Protein AF-A0A538JBC5-F1 (afdb_monomer_lite)

Foldseek 3Di:
DDDDDPVNVVVVVLVVVLVVLLCVLLVVLLVQLLVVCVVPVPDALVRSLVVSVVVSVVVLVVSVVVVVVVLVVVCVVVVVVCVVVVHDPVCVCPDPVNVVSVVSSVVSSVSSSVSSSVSSSVSSVVSNVVVVVVVVVDDPDPDPVRVVVVVVVVVVVVVVVVVVVDDDDPVVVVVVVVPDD

pLDDT: mean 85.5, std 12.06, range [44.31, 98.06]

Structure (mmCIF, N/CA/C/O backbone):
data_AF-A0A538JBC5-F1
#
_entry.id   AF-A0A538JBC5-F1
#
loop_
_atom_site.group_PDB
_atom_site.id
_atom_site.type_symbol
_atom_site.label_atom_id
_atom_site.label_alt_id
_atom_site.label_comp_id
_atom_site.label_asym_id
_atom_site.label_entity_id
_atom_site.label_seq_id
_atom_site.pdbx_PDB_ins_code
_atom_site.Cartn_x
_atom_site.Cartn_y
_atom_site.Cartn_z
_atom_site.occupancy
_atom_site.B_iso_or_equiv
_atom_site.auth_seq_id
_atom_site.auth_comp_id
_atom_site.auth_asym_id
_atom_site.auth_atom_id
_atom_site.pdbx_PDB_model_num
ATOM 1 N N . MET A 1 1 ? -6.922 31.531 23.475 1.00 44.31 1 MET A N 1
ATOM 2 C CA . MET A 1 1 ? -5.827 30.614 23.082 1.00 44.31 1 MET A CA 1
ATOM 3 C C . MET A 1 1 ? -6.312 29.871 21.847 1.00 44.31 1 MET A C 1
ATOM 5 O O . MET A 1 1 ? -7.439 29.405 21.899 1.00 44.31 1 MET A O 1
ATOM 9 N N . ALA A 1 2 ? -5.569 29.902 20.732 1.00 55.12 2 ALA A N 1
ATOM 10 C CA . ALA A 1 2 ? -5.987 29.386 19.413 1.00 55.12 2 ALA A CA 1
ATOM 11 C C . ALA A 1 2 ? -6.783 28.065 19.542 1.00 55.12 2 ALA A C 1
ATOM 13 O O . ALA A 1 2 ? -6.311 27.131 20.176 1.00 55.12 2 ALA A O 1
ATOM 14 N N . GLY A 1 3 ? -8.037 27.964 19.100 1.00 67.00 3 GLY A N 1
ATOM 15 C CA . GLY A 1 3 ? -8.471 28.070 17.703 1.00 67.00 3 GLY A CA 1
ATOM 16 C C . GLY A 1 3 ? -8.536 26.698 17.005 1.00 67.00 3 GLY A C 1
ATOM 17 O O . GLY A 1 3 ? -8.992 26.616 15.871 1.00 67.00 3 GLY A O 1
ATOM 18 N N . TRP A 1 4 ? -8.092 25.622 17.665 1.00 73.69 4 TRP A N 1
ATOM 19 C CA . TRP A 1 4 ? -8.047 24.278 17.086 1.00 73.69 4 TRP A CA 1
ATOM 20 C C . TRP A 1 4 ? -9.268 23.458 17.509 1.00 73.69 4 TRP A C 1
ATOM 22 O O . TRP A 1 4 ? -9.484 23.212 18.693 1.00 73.69 4 TRP A O 1
ATOM 32 N N . SER A 1 5 ? -10.066 23.024 16.531 1.00 89.81 5 SER A N 1
ATOM 33 C CA . SER A 1 5 ? -11.114 22.024 16.751 1.00 89.81 5 SER A CA 1
ATOM 34 C C . SER A 1 5 ? -10.468 20.658 16.973 1.00 89.81 5 SER A C 1
ATOM 36 O O . SER A 1 5 ? -9.649 20.234 16.154 1.00 89.81 5 SER A O 1
ATOM 38 N N . LEU A 1 6 ? -10.857 19.949 18.039 1.00 86.88 6 LEU A N 1
ATOM 39 C CA . LEU A 1 6 ? -10.414 18.573 18.296 1.00 86.88 6 LEU A CA 1
ATOM 40 C C . LEU A 1 6 ? -10.685 17.676 17.079 1.00 86.88 6 LEU A C 1
ATOM 42 O O . LEU A 1 6 ? -9.814 16.920 16.662 1.00 86.88 6 LEU A O 1
ATOM 46 N N . SER A 1 7 ? -11.846 17.842 16.443 1.00 87.69 7 SER A N 1
ATOM 47 C CA . SER A 1 7 ? -12.207 17.141 15.208 1.00 87.69 7 SER A CA 1
ATOM 48 C C . SER A 1 7 ? -11.246 17.462 14.060 1.00 87.69 7 SER A C 1
ATOM 50 O O . SER A 1 7 ? -10.895 16.577 13.287 1.00 87.69 7 SER A O 1
ATOM 52 N N . GLY A 1 8 ? -10.778 18.711 13.966 1.00 90.94 8 GLY A N 1
ATOM 53 C CA . GLY A 1 8 ? -9.785 19.124 12.972 1.00 90.94 8 GLY A CA 1
ATOM 54 C C . GLY A 1 8 ? -8.420 18.470 13.194 1.00 90.94 8 GLY A C 1
ATOM 55 O O . GLY A 1 8 ? -7.792 18.025 12.236 1.00 90.94 8 GLY A O 1
ATOM 56 N N . VAL A 1 9 ? -7.985 18.353 14.452 1.00 92.31 9 VAL A N 1
ATOM 57 C CA . VAL A 1 9 ? -6.729 17.670 14.807 1.00 92.31 9 VAL A CA 1
ATOM 58 C C . VAL A 1 9 ? -6.819 16.170 14.519 1.00 92.31 9 VAL A C 1
ATOM 60 O O . VAL A 1 9 ? -5.904 15.608 13.919 1.00 92.31 9 VAL A O 1
ATOM 63 N N . VAL A 1 10 ? -7.935 15.531 14.881 1.00 88.62 10 VAL A N 1
ATOM 64 C CA . VAL A 1 10 ? -8.173 14.106 14.604 1.00 88.62 10 VAL A CA 1
ATOM 65 C C . VAL A 1 10 ? -8.207 13.841 13.098 1.00 88.62 10 VAL A C 1
ATOM 67 O O . VAL A 1 10 ? -7.513 12.943 12.623 1.00 88.62 10 VAL A O 1
ATOM 70 N N . LEU A 1 11 ? -8.932 14.657 12.325 1.00 90.56 11 LEU A N 1
ATOM 71 C CA . LEU A 1 11 ? -8.983 14.525 10.868 1.00 90.56 11 LEU A CA 1
ATOM 72 C C . LEU A 1 11 ? -7.597 14.692 10.234 1.00 90.56 11 LEU A C 1
ATOM 74 O O . LEU A 1 11 ? -7.219 13.896 9.375 1.00 90.56 11 LEU A O 1
ATOM 78 N N . ALA A 1 12 ? -6.823 15.688 10.673 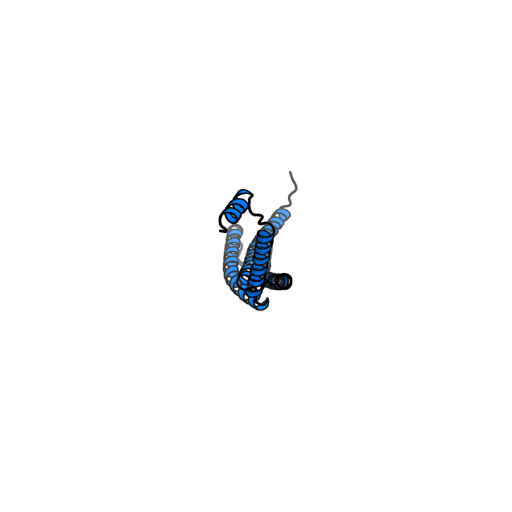1.00 93.56 12 ALA A N 1
ATOM 79 C CA . ALA A 1 12 ? -5.458 15.885 10.197 1.00 93.56 12 ALA A CA 1
ATOM 80 C C . ALA A 1 12 ? -4.574 14.664 10.498 1.00 93.56 12 ALA A C 1
ATOM 82 O O . ALA A 1 12 ? -3.861 14.200 9.610 1.00 93.56 12 ALA A O 1
ATOM 83 N N . GLY A 1 13 ? -4.667 14.100 11.707 1.00 90.50 13 GLY A N 1
ATOM 84 C CA . GLY A 1 13 ? -3.951 12.879 12.085 1.00 90.50 13 GLY A CA 1
ATOM 85 C C . GLY A 1 13 ? -4.314 11.682 11.203 1.00 90.50 13 GLY A C 1
ATOM 86 O O . GLY A 1 13 ? -3.421 10.998 10.702 1.00 90.50 13 GLY A O 1
ATOM 87 N N . VAL A 1 14 ? -5.607 11.475 10.937 1.00 87.94 14 VAL A N 1
ATOM 88 C CA . VAL A 1 14 ? -6.094 10.406 10.046 1.00 87.94 14 VAL A CA 1
ATOM 89 C C . VAL A 1 14 ? -5.570 10.589 8.622 1.00 87.94 14 VAL A C 1
ATOM 91 O O . VAL A 1 14 ? -5.078 9.631 8.023 1.00 87.94 14 VAL A O 1
ATOM 94 N N . VAL A 1 15 ? -5.639 11.807 8.077 1.00 91.94 15 VAL A N 1
ATOM 95 C CA . VAL A 1 15 ? -5.161 12.108 6.718 1.00 91.94 15 VAL A CA 1
ATOM 96 C C . VAL A 1 15 ? -3.653 11.895 6.612 1.00 91.94 15 VAL A C 1
ATOM 98 O O . VAL A 1 15 ? -3.206 11.206 5.699 1.00 91.94 15 VAL A O 1
ATOM 101 N N . ILE A 1 16 ? -2.871 12.429 7.554 1.00 94.00 16 ILE A N 1
ATOM 102 C CA . ILE A 1 16 ? -1.407 12.301 7.556 1.00 94.00 16 ILE A CA 1
ATOM 103 C C . ILE A 1 16 ? -0.992 10.834 7.711 1.00 94.00 16 ILE A C 1
ATOM 105 O O . ILE A 1 16 ? -0.155 10.358 6.945 1.00 94.00 16 ILE A O 1
ATOM 109 N N . GLY A 1 17 ? -1.598 10.099 8.649 1.00 89.38 17 GLY A N 1
ATOM 110 C CA . GLY A 1 17 ? -1.312 8.677 8.851 1.00 89.38 17 GLY A CA 1
ATOM 111 C C . GLY A 1 17 ? -1.645 7.835 7.616 1.00 89.38 17 GLY A C 1
ATOM 112 O O . GLY A 1 17 ? -0.823 7.033 7.171 1.00 89.38 17 GLY A O 1
ATOM 113 N N . SER A 1 18 ? -2.810 8.077 7.007 1.00 89.00 18 SER A N 1
ATOM 114 C CA . SER A 1 18 ? -3.240 7.376 5.788 1.00 89.00 18 SER A CA 1
ATOM 115 C C . SER A 1 18 ? -2.329 7.689 4.600 1.00 89.00 18 SER A C 1
ATOM 117 O O . SER A 1 18 ? -1.929 6.781 3.872 1.00 89.00 18 SER A O 1
ATOM 119 N N . LEU A 1 19 ? -1.957 8.961 4.419 1.00 94.06 19 LEU A N 1
ATOM 120 C CA . LEU A 1 19 ? -1.008 9.384 3.386 1.00 94.06 19 LEU A CA 1
ATOM 121 C C . LEU A 1 19 ? 0.368 8.751 3.584 1.00 94.06 19 LEU A C 1
ATOM 123 O O . LEU A 1 19 ? 0.971 8.333 2.602 1.00 94.06 19 LEU A O 1
ATOM 127 N N . GLY A 1 20 ? 0.852 8.652 4.824 1.00 92.19 20 GLY A N 1
ATOM 128 C CA . GLY A 1 20 ? 2.125 8.005 5.140 1.00 92.19 20 GLY A CA 1
ATOM 129 C C . GLY A 1 20 ? 2.145 6.537 4.714 1.00 92.19 20 GLY A C 1
ATOM 130 O O . GLY A 1 20 ? 3.042 6.129 3.978 1.00 92.19 20 GLY A O 1
ATOM 131 N N . ALA A 1 21 ? 1.119 5.770 5.098 1.00 89.69 21 ALA A N 1
ATOM 132 C CA . ALA A 1 21 ? 0.995 4.360 4.720 1.00 89.69 21 ALA A CA 1
ATOM 133 C C . ALA A 1 21 ? 0.840 4.167 3.200 1.00 89.69 21 ALA A C 1
ATOM 135 O O . ALA A 1 21 ? 1.470 3.290 2.609 1.00 89.69 21 ALA A O 1
ATOM 136 N N . LEU A 1 22 ? 0.036 5.011 2.543 1.00 92.81 22 LEU A N 1
ATOM 137 C CA . LEU A 1 22 ? -0.115 4.988 1.086 1.00 92.81 22 LEU A CA 1
ATOM 138 C C . LEU A 1 22 ? 1.198 5.341 0.379 1.00 92.81 22 LEU A C 1
ATOM 140 O O . LEU A 1 22 ? 1.581 4.673 -0.579 1.00 92.81 22 LEU A O 1
ATOM 144 N N . ASN A 1 23 ? 1.907 6.369 0.838 1.00 94.12 23 ASN A N 1
ATOM 145 C CA . ASN A 1 23 ? 3.186 6.770 0.264 1.00 94.12 23 ASN A CA 1
ATOM 146 C C . ASN A 1 23 ? 4.231 5.654 0.386 1.00 94.12 23 ASN A C 1
ATOM 148 O O . ASN A 1 23 ? 4.897 5.346 -0.597 1.00 94.12 23 ASN A O 1
ATOM 152 N N . ASP A 1 24 ? 4.333 5.018 1.553 1.00 92.06 24 ASP A N 1
ATOM 153 C CA . ASP A 1 24 ? 5.255 3.902 1.786 1.00 92.06 24 ASP A CA 1
ATOM 154 C C . ASP A 1 24 ? 5.064 2.772 0.760 1.00 92.06 24 ASP A C 1
ATOM 156 O O . ASP A 1 24 ? 5.997 2.383 0.045 1.00 92.06 24 ASP A O 1
ATOM 160 N N . VAL A 1 25 ? 3.819 2.312 0.600 1.00 92.88 25 VAL A N 1
ATOM 161 C CA . VAL A 1 25 ? 3.491 1.241 -0.348 1.00 92.88 25 VAL A CA 1
ATOM 162 C C . VAL A 1 25 ? 3.701 1.692 -1.793 1.00 92.88 25 VAL A C 1
ATOM 164 O O . VAL A 1 25 ? 4.320 0.977 -2.581 1.00 92.88 25 VAL A O 1
ATOM 167 N N . THR A 1 26 ? 3.216 2.874 -2.168 1.00 95.19 26 THR A N 1
ATOM 168 C CA . THR A 1 26 ? 3.250 3.342 -3.564 1.00 95.19 26 THR A CA 1
ATOM 169 C C . THR A 1 26 ? 4.678 3.635 -4.039 1.00 95.19 26 THR A C 1
ATOM 171 O O . THR A 1 26 ? 5.057 3.196 -5.128 1.00 95.19 26 THR A O 1
ATOM 174 N N . VAL A 1 27 ? 5.511 4.288 -3.222 1.00 95.12 27 VAL A N 1
ATOM 175 C CA . VAL A 1 27 ? 6.922 4.550 -3.551 1.00 95.12 27 VAL A CA 1
ATOM 176 C C . VAL A 1 27 ? 7.688 3.240 -3.711 1.00 95.12 27 VAL A C 1
ATOM 178 O O . VAL A 1 27 ? 8.379 3.059 -4.715 1.00 95.12 27 VAL A O 1
ATOM 181 N N . THR A 1 28 ? 7.507 2.300 -2.779 1.00 93.75 28 THR A N 1
ATOM 182 C CA . THR A 1 28 ? 8.158 0.983 -2.829 1.00 93.75 28 THR A CA 1
ATOM 183 C C . THR A 1 28 ? 7.717 0.171 -4.050 1.00 93.75 28 THR A C 1
ATOM 185 O O . THR A 1 28 ? 8.527 -0.502 -4.693 1.00 93.75 28 THR A O 1
ATOM 188 N N . GLN A 1 29 ? 6.435 0.233 -4.417 1.00 96.44 29 GLN A N 1
ATOM 189 C CA . GLN A 1 29 ? 5.939 -0.455 -5.609 1.00 96.44 29 GLN A CA 1
ATOM 190 C C . GLN A 1 29 ? 6.468 0.167 -6.899 1.00 96.44 29 GLN A C 1
ATOM 192 O O . GLN A 1 29 ? 6.874 -0.559 -7.810 1.00 96.44 29 GLN A O 1
ATOM 197 N N . ALA A 1 30 ? 6.486 1.497 -6.988 1.00 97.19 30 ALA A N 1
ATOM 198 C CA . ALA A 1 30 ? 7.033 2.183 -8.147 1.00 97.19 30 ALA A CA 1
ATOM 199 C C . ALA A 1 30 ? 8.521 1.847 -8.321 1.00 97.19 30 ALA A C 1
ATOM 201 O O . ALA A 1 30 ? 8.909 1.381 -9.393 1.00 97.19 30 ALA A O 1
ATOM 202 N N . SER A 1 31 ? 9.340 1.989 -7.275 1.00 96.38 31 SER A N 1
ATOM 203 C CA . SER A 1 31 ? 10.775 1.682 -7.355 1.00 96.38 31 SER A CA 1
ATOM 204 C C . SER A 1 31 ? 11.027 0.239 -7.800 1.00 96.38 31 SER A C 1
ATOM 206 O O . SER A 1 31 ? 11.802 0.021 -8.731 1.00 96.38 31 SER A O 1
ATOM 208 N N . SER A 1 32 ? 10.279 -0.724 -7.251 1.00 96.31 32 SER A N 1
ATOM 209 C CA . SER A 1 32 ? 10.362 -2.139 -7.637 1.00 96.31 32 SER A CA 1
ATOM 210 C C . SER A 1 32 ? 10.094 -2.355 -9.131 1.00 96.31 32 SER A C 1
ATOM 212 O O . SER A 1 32 ? 10.818 -3.090 -9.801 1.00 96.31 32 SER A O 1
ATOM 214 N N . VAL A 1 33 ? 9.072 -1.699 -9.693 1.00 97.50 33 VAL A N 1
ATOM 215 C CA . VAL A 1 33 ? 8.764 -1.798 -11.132 1.00 97.50 33 VAL A CA 1
ATOM 216 C C . VAL A 1 33 ? 9.859 -1.162 -11.988 1.00 97.50 33 VAL A C 1
ATOM 218 O O . VAL A 1 33 ? 10.224 -1.718 -13.029 1.00 97.50 33 VAL A O 1
ATOM 221 N N . TRP A 1 34 ? 10.396 -0.017 -11.565 1.00 96.00 34 TRP A N 1
ATOM 222 C CA . TRP A 1 34 ? 11.503 0.638 -12.262 1.00 96.00 34 TRP A CA 1
ATOM 223 C C . TRP A 1 34 ? 12.764 -0.225 -12.269 1.00 96.00 34 TRP A C 1
ATOM 225 O O . TRP A 1 34 ? 13.413 -0.330 -13.309 1.00 96.00 34 TRP A O 1
ATOM 235 N N . GLU A 1 35 ? 13.073 -0.884 -11.157 1.00 96.25 35 GLU A N 1
ATOM 236 C CA . GLU A 1 35 ? 14.211 -1.794 -11.029 1.00 96.25 35 GLU A CA 1
ATOM 237 C C . GLU A 1 35 ? 14.041 -3.036 -11.917 1.00 96.25 35 GLU A C 1
ATOM 239 O O . GLU A 1 35 ? 14.929 -3.364 -12.707 1.00 96.25 35 GLU A O 1
ATOM 244 N N . LEU A 1 36 ? 12.855 -3.659 -11.906 1.00 95.94 36 LEU A N 1
ATOM 245 C CA . LEU A 1 36 ? 12.524 -4.768 -12.810 1.00 95.94 36 LEU A CA 1
ATOM 246 C C . LEU A 1 36 ? 12.702 -4.384 -14.287 1.00 95.94 36 LEU A C 1
ATOM 248 O O . LEU A 1 36 ? 13.245 -5.156 -15.083 1.00 95.94 36 LEU A O 1
ATOM 252 N N . HIS A 1 37 ? 12.258 -3.185 -14.665 1.00 95.69 37 HIS A N 1
ATOM 253 C CA . HIS A 1 37 ? 12.423 -2.688 -16.026 1.00 95.69 37 HIS A CA 1
ATOM 254 C C . HIS A 1 37 ? 13.885 -2.327 -16.342 1.00 95.69 37 HIS A C 1
ATOM 256 O O . HIS A 1 37 ? 14.331 -2.540 -17.469 1.00 95.69 37 HIS A O 1
ATOM 262 N N . ALA A 1 38 ? 14.648 -1.795 -15.385 1.00 93.62 38 ALA A N 1
ATOM 263 C CA . ALA A 1 38 ? 16.066 -1.490 -15.574 1.00 93.62 38 ALA A CA 1
ATOM 264 C C . ALA A 1 38 ? 16.885 -2.756 -15.877 1.00 93.62 38 ALA A C 1
ATOM 266 O O . ALA A 1 38 ? 17.763 -2.719 -16.741 1.00 93.62 38 ALA A O 1
ATOM 267 N N . VAL A 1 39 ? 16.544 -3.881 -15.236 1.00 95.75 39 VAL A N 1
ATOM 268 C CA . VAL A 1 39 ? 17.160 -5.193 -15.495 1.00 95.75 39 VAL A CA 1
ATOM 269 C C . VAL A 1 39 ? 16.831 -5.707 -16.899 1.00 95.75 39 VAL A C 1
ATOM 271 O O . VAL A 1 39 ? 17.717 -6.199 -17.599 1.00 95.75 39 VAL A O 1
ATOM 274 N N . ASN A 1 40 ? 15.576 -5.587 -17.345 1.00 92.50 40 ASN A N 1
ATOM 275 C CA . ASN A 1 40 ? 15.182 -5.985 -18.697 1.00 92.50 40 ASN A CA 1
ATOM 276 C C . ASN A 1 40 ? 14.247 -4.955 -19.366 1.00 92.50 40 ASN A C 1
ATOM 278 O O . ASN A 1 40 ? 13.020 -5.098 -19.321 1.00 92.50 40 ASN A O 1
ATOM 282 N N . PRO A 1 41 ? 14.817 -3.977 -20.100 1.00 91.69 41 PRO A N 1
ATOM 283 C CA . PRO A 1 41 ? 14.047 -2.933 -20.782 1.00 91.69 41 PRO A CA 1
ATOM 284 C C . PRO A 1 41 ? 13.212 -3.421 -21.976 1.00 91.69 41 PRO A C 1
ATOM 286 O O . PRO A 1 41 ? 12.560 -2.622 -22.652 1.00 91.69 41 PRO A O 1
ATOM 289 N N . ALA A 1 42 ? 13.298 -4.707 -22.329 1.00 90.75 42 ALA A N 1
ATOM 290 C CA . ALA A 1 42 ? 12.490 -5.305 -23.388 1.00 90.75 42 ALA A CA 1
ATOM 291 C C . ALA A 1 42 ? 11.170 -5.897 -22.866 1.00 90.75 42 ALA A C 1
ATOM 293 O O . ALA A 1 42 ? 10.327 -6.274 -23.682 1.00 90.75 42 ALA A O 1
ATOM 294 N N . LEU A 1 43 ? 10.975 -5.971 -21.542 1.00 92.31 43 LEU A N 1
ATOM 295 C CA . LEU A 1 43 ? 9.737 -6.478 -20.953 1.00 92.31 43 LEU A CA 1
ATOM 296 C C . LEU A 1 43 ? 8.531 -5.622 -21.351 1.00 92.31 43 LEU A C 1
ATOM 298 O O . LEU A 1 43 ? 8.580 -4.389 -21.375 1.00 92.31 43 LEU A O 1
ATOM 302 N N . ARG A 1 44 ? 7.413 -6.294 -21.637 1.00 94.62 44 ARG A N 1
ATOM 303 C CA . ARG A 1 44 ? 6.134 -5.626 -21.888 1.00 94.62 44 ARG A CA 1
ATOM 304 C C . ARG A 1 44 ? 5.534 -5.173 -20.558 1.00 94.62 44 ARG A C 1
ATOM 306 O O . ARG A 1 44 ? 5.728 -5.818 -19.530 1.00 94.62 44 ARG A O 1
ATOM 313 N N . ALA A 1 45 ? 4.707 -4.128 -20.599 1.00 95.38 45 ALA A N 1
ATOM 314 C CA . ALA A 1 45 ? 4.025 -3.603 -19.413 1.00 95.38 45 ALA A CA 1
ATOM 315 C C . ALA A 1 45 ? 3.232 -4.676 -18.635 1.00 95.38 45 ALA A C 1
ATOM 317 O O . ALA A 1 45 ? 3.189 -4.637 -17.413 1.00 95.38 45 ALA A O 1
ATOM 318 N N . VAL A 1 46 ? 2.648 -5.669 -19.319 1.00 96.94 46 VAL A N 1
ATOM 319 C CA . VAL A 1 46 ? 1.915 -6.776 -18.673 1.00 96.94 46 VAL A CA 1
ATOM 320 C C . VAL A 1 46 ? 2.845 -7.701 -17.880 1.00 96.94 46 VAL A C 1
ATOM 322 O O . VAL A 1 46 ? 2.478 -8.162 -16.800 1.00 96.94 46 VAL A O 1
ATOM 325 N N . ASP A 1 47 ? 4.048 -7.964 -18.389 1.00 97.00 47 ASP A N 1
ATOM 326 C CA . ASP A 1 47 ? 5.017 -8.848 -17.732 1.00 97.00 47 ASP A CA 1
ATOM 327 C C . ASP A 1 47 ? 5.667 -8.156 -16.525 1.00 97.00 47 ASP A C 1
ATOM 329 O O . ASP A 1 47 ? 5.876 -8.790 -15.484 1.00 97.00 47 ASP A O 1
ATOM 333 N N . LEU A 1 48 ? 5.898 -6.840 -16.631 1.00 96.75 48 LEU A N 1
ATOM 334 C CA . LEU A 1 48 ? 6.274 -5.985 -15.501 1.00 96.75 48 LEU A CA 1
ATOM 335 C C . LEU A 1 48 ? 5.175 -5.947 -14.449 1.00 96.75 48 LEU A C 1
ATOM 337 O O . LEU A 1 48 ? 5.466 -6.168 -13.280 1.00 96.75 48 LEU A O 1
ATOM 341 N N . TYR A 1 49 ? 3.919 -5.762 -14.863 1.00 98.06 49 TYR A N 1
ATOM 342 C CA . TYR A 1 49 ? 2.789 -5.746 -13.945 1.00 98.06 49 TYR A CA 1
ATOM 343 C C . TYR A 1 49 ? 2.689 -7.055 -13.164 1.00 98.06 49 TYR A C 1
ATOM 345 O O . TYR A 1 49 ? 2.672 -7.044 -11.938 1.00 98.06 49 TYR A O 1
ATOM 353 N N . ARG A 1 50 ? 2.706 -8.203 -13.851 1.00 97.56 50 ARG A N 1
ATOM 354 C CA . ARG A 1 50 ? 2.662 -9.520 -13.193 1.00 97.56 50 ARG A CA 1
ATOM 355 C C . ARG A 1 50 ? 3.832 -9.729 -12.238 1.00 97.56 50 ARG A C 1
ATOM 357 O O . ARG A 1 50 ? 3.643 -10.312 -11.174 1.00 97.56 50 ARG A O 1
ATOM 364 N N . SER A 1 51 ? 5.028 -9.282 -12.618 1.00 96.19 51 SER A N 1
ATOM 365 C CA . SER A 1 51 ? 6.222 -9.437 -11.787 1.00 96.19 51 SER A CA 1
ATOM 366 C C . SER A 1 51 ? 6.207 -8.518 -10.571 1.00 96.19 51 SER A C 1
ATOM 368 O O . SER A 1 51 ? 6.437 -8.997 -9.464 1.00 96.19 51 SER A O 1
ATOM 370 N N . GLY A 1 52 ? 5.835 -7.252 -10.752 1.00 96.56 52 GLY A N 1
ATOM 371 C CA . GLY A 1 52 ? 5.630 -6.298 -9.666 1.00 96.56 52 GLY A CA 1
ATOM 372 C C . GLY A 1 52 ? 4.522 -6.740 -8.712 1.00 96.56 52 GLY A C 1
ATOM 373 O O . GLY A 1 52 ? 4.710 -6.686 -7.507 1.00 96.56 52 GLY A O 1
ATOM 374 N N . MET A 1 53 ? 3.419 -7.302 -9.219 1.00 97.56 53 MET A N 1
ATOM 375 C CA . MET A 1 53 ? 2.331 -7.818 -8.377 1.00 97.56 53 MET A CA 1
ATOM 376 C C . MET A 1 53 ? 2.749 -8.993 -7.485 1.00 97.56 53 MET A C 1
ATOM 378 O O . MET A 1 53 ? 2.173 -9.159 -6.412 1.00 97.56 53 MET A O 1
ATOM 382 N N . ARG A 1 54 ? 3.728 -9.818 -7.894 1.00 95.69 54 ARG A N 1
ATOM 383 C CA . ARG A 1 54 ? 4.273 -10.862 -7.005 1.00 95.69 54 ARG A CA 1
ATOM 384 C C . ARG A 1 54 ? 5.000 -10.229 -5.819 1.00 95.69 54 ARG A C 1
ATOM 386 O O . ARG A 1 54 ? 4.678 -10.572 -4.693 1.00 95.69 54 ARG A O 1
ATOM 393 N N . ILE A 1 55 ? 5.870 -9.250 -6.082 1.00 94.69 55 ILE A N 1
ATOM 394 C CA . ILE A 1 55 ? 6.587 -8.491 -5.042 1.00 94.69 55 ILE A CA 1
ATOM 395 C C . ILE A 1 55 ? 5.589 -7.770 -4.127 1.00 94.69 55 ILE A C 1
ATOM 397 O O . ILE A 1 55 ? 5.667 -7.857 -2.904 1.00 94.69 55 ILE A O 1
ATOM 401 N N . GLY A 1 56 ? 4.607 -7.090 -4.724 1.00 92.06 56 GLY A N 1
ATOM 402 C CA . GLY A 1 56 ? 3.586 -6.348 -3.997 1.00 92.06 56 GLY A CA 1
ATOM 403 C C . GLY A 1 56 ? 2.740 -7.216 -3.073 1.00 92.06 56 GLY A C 1
ATOM 404 O O . GLY A 1 56 ? 2.411 -6.765 -1.981 1.00 92.06 56 GLY A O 1
ATOM 405 N N . ARG A 1 57 ? 2.433 -8.463 -3.454 1.00 92.19 57 ARG A N 1
ATOM 406 C CA . ARG A 1 57 ? 1.695 -9.395 -2.586 1.00 92.19 57 ARG A CA 1
ATOM 407 C C . ARG A 1 57 ? 2.492 -9.774 -1.336 1.00 92.19 57 ARG A C 1
ATOM 409 O O . ARG A 1 57 ? 1.919 -9.822 -0.251 1.00 92.19 57 ARG A O 1
ATOM 416 N N . ASP A 1 58 ? 3.785 -10.026 -1.488 1.00 88.50 58 ASP A N 1
ATOM 417 C CA . ASP A 1 58 ? 4.633 -10.436 -0.367 1.00 88.50 58 ASP A CA 1
ATOM 418 C C . ASP A 1 58 ? 4.819 -9.269 0.617 1.00 88.50 58 ASP A C 1
ATOM 420 O O . ASP A 1 58 ? 4.701 -9.440 1.830 1.00 88.50 58 ASP A O 1
ATOM 424 N N . HIS A 1 59 ? 5.004 -8.053 0.095 1.00 88.06 59 HIS A N 1
ATOM 425 C CA . HIS A 1 59 ? 5.144 -6.850 0.917 1.00 88.06 59 HIS A CA 1
ATOM 426 C C . HIS A 1 59 ? 3.832 -6.434 1.600 1.00 88.06 59 HIS A C 1
ATOM 428 O O . HIS A 1 59 ? 3.836 -6.154 2.798 1.00 88.06 59 HIS A O 1
ATOM 434 N N . ILE A 1 60 ? 2.697 -6.424 0.885 1.00 90.31 60 ILE A N 1
ATOM 435 C CA . ILE A 1 60 ? 1.424 -5.941 1.450 1.00 90.31 60 ILE A CA 1
ATOM 436 C C . ILE A 1 60 ? 0.938 -6.814 2.607 1.00 90.31 60 ILE A C 1
ATOM 438 O O . ILE A 1 60 ? 0.363 -6.287 3.555 1.00 90.31 60 ILE A O 1
ATOM 442 N N . ALA A 1 61 ? 1.206 -8.125 2.574 1.00 88.44 61 ALA A N 1
ATOM 443 C CA . ALA A 1 61 ? 0.877 -9.016 3.682 1.00 88.44 61 ALA A CA 1
ATOM 444 C C . ALA A 1 61 ? 1.581 -8.568 4.974 1.00 88.44 61 ALA A C 1
ATOM 446 O O . ALA A 1 61 ? 0.945 -8.457 6.022 1.00 88.44 61 ALA A O 1
ATOM 447 N N . SER A 1 62 ? 2.868 -8.223 4.882 1.00 88.88 62 SER A N 1
ATOM 448 C CA . SER A 1 62 ? 3.628 -7.703 6.019 1.00 88.88 62 SER A CA 1
ATOM 449 C C . SER A 1 62 ? 3.126 -6.329 6.474 1.00 88.88 62 SER A C 1
ATOM 451 O O . SER A 1 62 ? 2.984 -6.106 7.675 1.00 88.88 62 SER A O 1
ATOM 453 N N . THR A 1 63 ? 2.831 -5.410 5.548 1.00 89.25 63 THR A N 1
ATOM 454 C CA . THR A 1 63 ? 2.326 -4.066 5.889 1.00 89.25 63 THR A CA 1
ATOM 455 C C . THR A 1 63 ? 0.976 -4.136 6.599 1.00 89.25 63 THR A C 1
ATOM 457 O O . THR A 1 63 ? 0.769 -3.464 7.610 1.00 89.25 63 THR A O 1
ATOM 460 N N . VAL A 1 64 ? 0.064 -4.977 6.105 1.00 86.25 64 VAL A N 1
ATOM 461 C CA . VAL A 1 64 ? -1.257 -5.171 6.713 1.00 86.25 64 VAL A CA 1
ATOM 462 C C . VAL A 1 64 ? -1.121 -5.710 8.136 1.00 86.25 64 VAL A C 1
ATOM 464 O O . VAL A 1 64 ? -1.779 -5.183 9.029 1.00 86.25 64 VAL A O 1
ATOM 467 N N . TYR A 1 65 ? -0.239 -6.684 8.388 1.00 86.44 65 TYR A N 1
ATOM 468 C CA . TYR A 1 65 ? -0.029 -7.188 9.751 1.00 86.44 65 TYR A CA 1
ATOM 469 C C . TYR A 1 65 ? 0.450 -6.108 10.719 1.00 86.44 65 TYR A C 1
ATOM 471 O O . TYR A 1 65 ? -0.072 -6.002 11.830 1.00 86.44 65 TYR A O 1
ATOM 479 N N . THR A 1 66 ? 1.385 -5.262 10.294 1.00 89.62 66 THR A N 1
ATOM 480 C CA . THR A 1 66 ? 1.853 -4.144 11.119 1.00 89.62 66 THR A CA 1
ATOM 481 C C . THR A 1 66 ? 0.721 -3.168 11.442 1.00 89.62 66 THR A C 1
ATOM 483 O O . THR A 1 66 ? 0.598 -2.732 12.586 1.00 89.62 66 THR A O 1
ATOM 486 N N . LEU A 1 67 ? -0.140 -2.853 10.470 1.00 88.31 67 LEU A N 1
ATOM 487 C CA . LEU A 1 67 ? -1.272 -1.948 10.684 1.00 88.31 67 LEU A CA 1
ATOM 488 C C . LEU A 1 67 ? -2.332 -2.540 11.608 1.00 88.31 67 LEU A C 1
ATOM 490 O O . LEU A 1 67 ? -2.828 -1.830 12.479 1.00 88.31 67 LEU A O 1
ATOM 494 N N . VAL A 1 68 ? -2.641 -3.832 11.468 1.00 86.19 68 VAL A N 1
ATOM 495 C CA . VAL A 1 68 ? -3.563 -4.526 12.378 1.00 86.19 68 VAL A CA 1
ATOM 496 C C . VAL A 1 68 ? -3.050 -4.442 13.816 1.00 86.19 68 VAL A C 1
ATOM 498 O O . VAL A 1 68 ? -3.816 -4.091 14.713 1.00 86.19 68 VAL A O 1
ATOM 501 N N . PHE A 1 69 ? -1.756 -4.687 14.048 1.00 88.94 69 PHE A N 1
ATOM 502 C CA . PHE A 1 69 ? -1.180 -4.561 15.388 1.00 88.94 69 PHE A CA 1
ATOM 503 C C . PHE A 1 69 ? -1.161 -3.123 15.902 1.00 88.94 69 PHE A C 1
ATOM 505 O O . PHE A 1 69 ? -1.501 -2.897 17.064 1.00 88.94 69 PHE A O 1
ATOM 512 N N . ALA A 1 70 ? -0.818 -2.152 15.055 1.00 89.38 70 ALA A N 1
ATOM 513 C CA . ALA A 1 70 ? -0.851 -0.742 15.431 1.00 89.38 70 ALA A CA 1
ATOM 514 C C . ALA A 1 70 ? -2.265 -0.312 15.851 1.00 89.38 70 ALA A C 1
ATOM 516 O O . ALA A 1 70 ? -2.430 0.347 16.877 1.00 89.38 70 ALA A O 1
ATOM 517 N N . TYR A 1 71 ? -3.285 -0.738 15.104 1.00 86.19 71 TYR A N 1
ATOM 518 C CA . TYR A 1 71 ? -4.676 -0.402 15.385 1.00 86.19 71 TYR A CA 1
ATOM 519 C C . TYR A 1 71 ? -5.209 -1.083 16.642 1.00 86.19 71 TYR A C 1
ATOM 521 O O . TYR A 1 71 ? -5.846 -0.442 17.478 1.00 86.19 71 TYR A O 1
ATOM 529 N N . ALA A 1 72 ? -4.906 -2.373 16.809 1.00 88.31 72 ALA A N 1
ATOM 530 C CA . ALA A 1 72 ? -5.247 -3.109 18.018 1.00 88.31 72 ALA A CA 1
ATOM 531 C C . ALA A 1 72 ? -4.618 -2.443 19.251 1.00 88.31 72 ALA A C 1
ATOM 533 O O . ALA A 1 72 ? -5.315 -2.196 20.233 1.00 88.31 72 ALA A O 1
ATOM 534 N N . GLY A 1 73 ? -3.333 -2.076 19.169 1.00 91.38 73 GLY A N 1
ATOM 535 C CA . GLY A 1 73 ? -2.619 -1.359 20.226 1.00 91.38 73 GLY A CA 1
ATOM 536 C C . GLY A 1 73 ? -3.219 0.016 20.531 1.00 91.38 73 GLY A C 1
ATOM 537 O O . GLY A 1 73 ? -3.447 0.337 21.696 1.00 91.38 73 GLY A O 1
ATOM 538 N N . ALA A 1 74 ? -3.539 0.801 19.498 1.00 89.31 74 ALA A N 1
ATOM 539 C CA . ALA A 1 74 ? -4.177 2.111 19.643 1.00 89.31 74 ALA A CA 1
ATOM 540 C C . ALA A 1 74 ? -5.596 2.026 20.234 1.00 89.31 74 ALA A C 1
ATOM 542 O O . ALA A 1 74 ? -6.037 2.954 20.909 1.00 89.31 74 ALA A O 1
ATOM 543 N N . SER A 1 75 ? -6.289 0.902 20.029 1.00 88.88 75 SER A N 1
ATOM 544 C CA . SER A 1 75 ? -7.644 0.661 20.540 1.00 88.88 75 SER A CA 1
ATOM 545 C C . SER A 1 75 ? -7.677 0.190 22.001 1.00 88.88 75 SER A C 1
ATOM 547 O O . SER A 1 75 ? -8.737 0.231 22.628 1.00 88.88 75 SER A O 1
ATOM 549 N N . LEU A 1 76 ? -6.546 -0.236 22.585 1.00 92.19 76 LEU A N 1
ATOM 550 C CA . LEU A 1 76 ? -6.499 -0.757 23.961 1.00 92.19 76 LEU A CA 1
ATOM 551 C C . LEU A 1 76 ? -7.065 0.208 25.021 1.00 92.19 76 LEU A C 1
ATOM 553 O O . LEU A 1 76 ? -7.850 -0.251 25.851 1.00 92.19 76 LEU A O 1
ATOM 557 N N . PRO A 1 77 ? -6.755 1.522 25.023 1.00 90.19 77 PRO A N 1
ATOM 558 C CA . PRO A 1 77 ? -7.301 2.443 26.023 1.00 90.19 77 PRO A CA 1
ATOM 559 C C . PRO A 1 77 ? -8.830 2.544 25.970 1.00 90.19 77 PRO A C 1
ATOM 561 O O . PRO A 1 77 ? -9.487 2.629 27.006 1.00 90.19 77 PRO A O 1
ATOM 564 N N . LEU A 1 78 ? -9.402 2.490 24.766 1.00 88.12 78 LEU A N 1
ATOM 565 C CA . LEU A 1 78 ? -10.846 2.528 24.553 1.00 88.12 78 LEU A CA 1
ATOM 566 C C . LEU A 1 78 ? -11.513 1.235 25.047 1.00 88.12 78 LEU A C 1
ATOM 568 O O . LEU A 1 78 ? -12.551 1.291 25.707 1.00 88.12 78 LEU A O 1
ATOM 572 N N . LEU A 1 79 ? -10.876 0.079 24.829 1.00 86.56 79 LEU A N 1
ATOM 573 C CA . LEU A 1 79 ? -11.330 -1.197 25.395 1.00 86.56 79 LEU A CA 1
ATOM 574 C C . LEU A 1 79 ? -11.277 -1.201 26.931 1.00 86.56 79 LEU A C 1
ATOM 576 O O . LEU A 1 79 ? -12.219 -1.666 27.578 1.00 86.56 79 LEU A O 1
ATOM 580 N N . ILE A 1 80 ? -10.218 -0.642 27.526 1.00 90.69 80 ILE A N 1
ATOM 581 C CA . ILE A 1 80 ? -10.107 -0.484 28.985 1.00 90.69 80 ILE A CA 1
ATOM 582 C C . ILE A 1 80 ? -11.239 0.407 29.509 1.00 90.69 80 ILE A C 1
ATOM 584 O O . ILE A 1 80 ? -11.894 0.038 30.481 1.00 90.69 80 ILE A O 1
ATOM 588 N N . LEU A 1 81 ? -11.526 1.535 28.849 1.00 89.25 81 LEU A N 1
ATOM 589 C CA . LEU A 1 81 ? -12.610 2.439 29.245 1.00 89.25 81 LEU A CA 1
ATOM 590 C C . LEU A 1 81 ? -13.974 1.736 29.262 1.00 89.25 81 LEU A C 1
ATOM 592 O O . LEU A 1 81 ? -14.734 1.897 30.215 1.00 89.25 81 LEU A O 1
ATOM 596 N N . PHE A 1 82 ? -14.281 0.930 28.244 1.00 86.75 82 PHE A N 1
ATOM 597 C CA . PHE A 1 82 ? -15.533 0.172 28.220 1.00 86.75 82 PHE A CA 1
ATOM 598 C C . PHE A 1 82 ? -15.599 -0.927 29.275 1.00 86.75 82 PHE A C 1
ATOM 600 O O . PHE A 1 82 ? -16.668 -1.152 29.842 1.00 86.75 82 PHE A O 1
ATOM 607 N N . THR A 1 83 ? -14.463 -1.561 29.565 1.00 86.94 83 THR A N 1
ATOM 608 C CA . THR A 1 83 ? -14.356 -2.554 30.641 1.00 86.94 83 THR A CA 1
ATOM 609 C C . THR A 1 83 ? -14.635 -1.906 31.999 1.00 86.94 83 THR A C 1
ATOM 611 O O . THR A 1 83 ? -15.404 -2.439 32.790 1.00 86.94 83 THR A O 1
ATOM 614 N N . LEU A 1 84 ? -14.073 -0.718 32.253 1.00 91.81 84 LEU A N 1
ATOM 615 C CA . LEU A 1 84 ? -14.318 0.046 33.482 1.00 91.81 84 LEU A CA 1
ATOM 616 C C . LEU A 1 84 ? -15.757 0.570 33.586 1.00 91.81 84 LEU A C 1
ATOM 618 O O . LEU A 1 84 ? -16.265 0.749 34.688 1.00 91.81 84 LEU A O 1
ATOM 622 N N . ALA A 1 85 ? -16.409 0.819 32.451 1.00 89.75 85 ALA A N 1
ATOM 623 C CA . ALA A 1 85 ? -17.796 1.267 32.384 1.00 89.75 85 ALA A CA 1
ATOM 624 C C . ALA A 1 85 ? -18.828 0.122 32.474 1.00 89.75 85 ALA A C 1
ATOM 626 O O . ALA A 1 85 ? -20.015 0.383 32.278 1.00 89.75 85 ALA A O 1
ATOM 627 N N . ASP A 1 86 ? -18.389 -1.121 32.716 1.00 87.19 86 ASP A N 1
ATOM 628 C CA . ASP A 1 86 ? -19.217 -2.338 32.798 1.00 87.19 86 ASP A CA 1
ATOM 629 C C . ASP A 1 86 ? -20.172 -2.516 31.597 1.00 87.19 86 ASP A C 1
ATOM 631 O O . ASP A 1 86 ? -21.309 -2.986 31.699 1.00 87.19 86 ASP A O 1
ATOM 635 N N . ARG A 1 8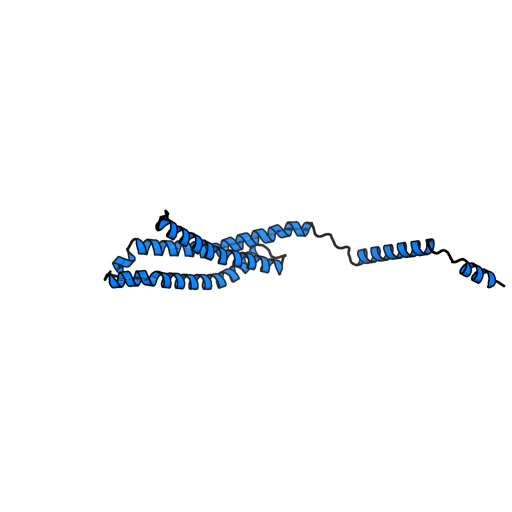7 ? -19.719 -2.087 30.410 1.00 84.12 87 ARG A N 1
ATOM 636 C CA . ARG A 1 87 ? -20.491 -2.190 29.167 1.00 84.12 87 ARG A CA 1
ATOM 637 C C . ARG A 1 87 ? -20.469 -3.634 28.676 1.00 84.12 87 ARG A C 1
ATOM 639 O O . ARG A 1 87 ? -19.407 -4.236 28.521 1.00 84.12 87 ARG A O 1
ATOM 646 N N . ARG A 1 88 ? -21.640 -4.178 28.338 1.00 86.56 88 ARG A N 1
ATOM 647 C CA . ARG A 1 88 ? -21.724 -5.492 27.689 1.00 86.56 88 ARG A CA 1
ATOM 648 C C . ARG A 1 88 ? -21.066 -5.428 26.311 1.00 86.56 88 ARG A C 1
ATOM 650 O O . ARG A 1 88 ? -21.233 -4.455 25.583 1.00 86.56 88 ARG A O 1
ATOM 657 N N . VAL A 1 89 ? -20.389 -6.507 25.914 1.00 80.50 89 VAL A N 1
ATOM 658 C CA . VAL A 1 89 ? -19.702 -6.608 24.609 1.00 80.50 89 VAL A CA 1
ATOM 659 C C . VAL A 1 89 ? -20.643 -6.315 23.433 1.00 80.50 89 VAL A C 1
ATOM 661 O O . VAL A 1 89 ? -20.243 -5.650 22.483 1.00 80.50 89 VAL A O 1
ATOM 664 N N . GLY A 1 90 ? -21.905 -6.748 23.516 1.00 82.56 90 GLY A N 1
ATOM 665 C CA . GLY A 1 90 ? -22.917 -6.444 22.499 1.00 82.56 90 GLY A CA 1
ATOM 666 C C . GLY A 1 90 ? -23.150 -4.941 22.317 1.00 82.56 90 GLY A C 1
ATOM 667 O O . GLY A 1 90 ? -23.120 -4.460 21.189 1.00 82.56 90 GLY A O 1
ATOM 668 N N . ASP A 1 91 ? -23.278 -4.197 23.418 1.00 83.94 91 ASP A N 1
ATOM 669 C CA . ASP A 1 91 ? -23.523 -2.748 23.396 1.00 83.94 91 ASP A CA 1
ATOM 670 C C . ASP A 1 91 ? -22.307 -1.969 22.872 1.00 83.94 91 ASP A C 1
ATOM 672 O O . ASP A 1 91 ? -22.454 -0.914 22.254 1.00 83.94 91 ASP A O 1
ATOM 676 N N . ILE A 1 92 ? -21.099 -2.494 23.105 1.00 85.06 92 ILE A N 1
ATOM 677 C CA . ILE A 1 92 ? -19.846 -1.939 22.580 1.00 85.06 92 ILE A CA 1
ATOM 678 C C . ILE A 1 92 ? -19.814 -2.067 21.053 1.00 85.06 92 ILE A C 1
ATOM 680 O O . ILE A 1 92 ? -19.555 -1.081 20.362 1.00 85.06 92 ILE A O 1
ATOM 684 N N . LEU A 1 93 ? -20.106 -3.260 20.525 1.00 83.12 93 LEU A N 1
ATOM 685 C CA . LEU A 1 93 ? -20.035 -3.553 19.089 1.00 83.12 93 LEU A CA 1
ATOM 686 C C . LEU A 1 93 ? -21.048 -2.754 18.261 1.00 83.12 93 LEU A C 1
ATOM 688 O O . LEU A 1 93 ? -20.769 -2.432 17.109 1.00 83.12 93 LEU A O 1
ATOM 692 N N . THR A 1 94 ? -22.204 -2.419 18.838 1.00 86.94 94 THR A N 1
ATOM 693 C CA . THR A 1 94 ? -23.235 -1.601 18.178 1.00 86.94 94 THR A CA 1
ATOM 694 C C . THR A 1 94 ? -23.101 -0.106 18.460 1.00 86.94 94 THR A C 1
ATOM 696 O O . THR A 1 94 ? -23.959 0.670 18.041 1.00 86.94 94 THR A O 1
ATOM 699 N N . SER A 1 95 ? -22.071 0.318 19.195 1.00 89.00 95 SER A N 1
ATOM 700 C CA . SER A 1 95 ? -21.861 1.736 19.483 1.00 89.00 95 SER A CA 1
ATOM 701 C C . SER A 1 95 ? -21.390 2.495 18.242 1.00 89.00 95 SER A C 1
ATOM 703 O O . SER A 1 95 ? -20.609 1.982 17.441 1.00 89.00 95 SER A O 1
ATOM 705 N N . GLU A 1 96 ? -21.832 3.746 18.111 1.00 90.62 96 GLU A N 1
ATOM 706 C CA . GLU A 1 96 ? -21.452 4.635 17.006 1.00 90.62 96 GLU A CA 1
ATOM 707 C C . GLU A 1 96 ? -19.928 4.773 16.881 1.00 90.62 96 GLU A C 1
ATOM 709 O O . GLU A 1 96 ? -19.381 4.620 15.794 1.00 90.62 96 GLU A O 1
ATOM 714 N N . VAL A 1 97 ? -19.239 4.958 18.013 1.00 86.88 97 VAL A N 1
ATOM 715 C CA . VAL A 1 97 ? -17.778 5.120 18.068 1.00 86.88 97 VAL A CA 1
ATOM 716 C C . VAL A 1 97 ? -17.055 3.886 17.523 1.00 86.88 97 VAL A C 1
ATOM 718 O O . VAL A 1 97 ? -16.111 4.018 16.751 1.00 86.88 97 VAL A O 1
ATOM 721 N N . VAL A 1 98 ? -17.496 2.678 17.888 1.00 87.00 98 VAL A N 1
ATOM 722 C CA . VAL A 1 98 ? -16.873 1.436 17.399 1.00 87.00 98 VAL A CA 1
ATOM 723 C C . VAL A 1 98 ? -17.214 1.191 15.932 1.00 87.00 98 VAL A C 1
ATOM 725 O O . VAL A 1 98 ? -16.339 0.797 15.162 1.00 87.00 98 VAL A O 1
ATOM 728 N N . ALA A 1 99 ? -18.457 1.451 15.521 1.00 88.69 99 ALA A N 1
ATOM 729 C CA . ALA A 1 99 ? -18.870 1.310 14.129 1.00 88.69 99 ALA A CA 1
ATOM 730 C C . ALA A 1 99 ? -18.071 2.239 13.199 1.00 88.69 99 ALA A C 1
ATOM 732 O O . ALA A 1 99 ? -17.589 1.789 12.156 1.00 88.69 99 ALA A O 1
ATOM 733 N N . GLU A 1 100 ? -17.876 3.504 13.589 1.00 89.06 100 GLU A N 1
ATOM 734 C CA . GLU A 1 100 ? -17.068 4.470 12.837 1.00 89.06 100 GLU A CA 1
ATOM 735 C C . GLU A 1 100 ? -15.630 3.964 12.658 1.00 89.06 100 GLU A C 1
ATOM 737 O O . GLU A 1 100 ? -15.089 3.981 11.552 1.00 89.06 100 GLU A O 1
ATOM 742 N N . GLU A 1 101 ? -15.037 3.444 13.727 1.00 87.31 101 GLU A N 1
ATOM 743 C CA . GLU A 1 101 ? -13.654 2.970 13.764 1.00 87.31 101 GLU A CA 1
ATOM 744 C C . GLU A 1 101 ? -13.473 1.685 12.931 1.00 87.31 101 GLU A C 1
ATOM 746 O O . GLU A 1 101 ? -12.494 1.535 12.192 1.00 87.31 101 GLU A O 1
ATOM 751 N N . ILE A 1 102 ? -14.459 0.784 12.935 1.00 87.12 102 ILE A N 1
ATOM 752 C CA . ILE A 1 102 ? -14.460 -0.394 12.056 1.00 87.12 102 ILE A CA 1
ATOM 753 C C . ILE A 1 102 ? -14.532 0.038 10.588 1.00 87.12 102 ILE A C 1
ATOM 755 O O . ILE A 1 102 ? -13.700 -0.380 9.779 1.00 87.12 102 ILE A O 1
ATOM 759 N N . VAL A 1 103 ? -15.491 0.899 10.233 1.00 90.94 103 VAL A N 1
ATOM 760 C CA . VAL A 1 103 ? -15.651 1.377 8.850 1.00 90.94 103 VAL A CA 1
ATOM 761 C C . VAL A 1 103 ? -14.393 2.113 8.386 1.00 90.94 103 VAL A C 1
ATOM 763 O O . VAL A 1 103 ? -13.910 1.850 7.282 1.00 90.94 103 VAL A O 1
ATOM 766 N N . ARG A 1 104 ? -13.807 2.967 9.233 1.00 88.62 104 ARG A N 1
ATOM 767 C CA . ARG A 1 104 ? -12.557 3.684 8.945 1.00 88.62 104 ARG A CA 1
ATOM 768 C C . ARG A 1 104 ? -11.410 2.719 8.639 1.00 88.62 104 ARG A C 1
ATOM 770 O O . ARG A 1 104 ? -10.731 2.890 7.626 1.00 88.62 104 ARG A O 1
ATOM 777 N N . THR A 1 105 ? -11.235 1.680 9.459 1.00 88.12 105 THR A N 1
ATOM 778 C CA . THR A 1 105 ? -10.206 0.643 9.249 1.00 88.12 105 THR A CA 1
ATOM 779 C C . THR A 1 105 ? -10.412 -0.102 7.939 1.00 88.12 105 THR A C 1
ATOM 781 O O . THR A 1 105 ? -9.455 -0.323 7.193 1.00 88.12 105 THR A O 1
ATOM 784 N N . LEU A 1 106 ? -11.655 -0.494 7.645 1.00 89.75 106 LEU A N 1
ATOM 785 C CA . LEU A 1 106 ? -11.998 -1.237 6.434 1.00 89.75 106 LEU A CA 1
ATOM 786 C C . LEU A 1 106 ? -11.720 -0.405 5.182 1.00 89.75 106 LEU A C 1
ATOM 788 O O . LEU A 1 106 ? -11.032 -0.874 4.276 1.00 89.75 106 LEU A O 1
ATOM 792 N N . VAL A 1 107 ? -12.190 0.844 5.151 1.00 91.69 107 VAL A N 1
ATOM 793 C CA . VAL A 1 107 ? -11.952 1.762 4.028 1.00 91.69 107 VAL A CA 1
ATOM 794 C C . VAL A 1 107 ? -10.455 2.023 3.848 1.00 91.69 107 VAL A C 1
ATOM 796 O O . VAL A 1 107 ? -9.952 1.927 2.726 1.00 91.69 107 VAL A O 1
ATOM 799 N N . GLY A 1 108 ? -9.725 2.279 4.939 1.00 89.50 108 GLY A N 1
ATOM 800 C CA . GLY A 1 108 ? -8.273 2.472 4.905 1.00 89.50 108 GLY A CA 1
ATOM 801 C C . GLY A 1 108 ? -7.525 1.247 4.369 1.00 89.50 108 GLY A C 1
ATOM 802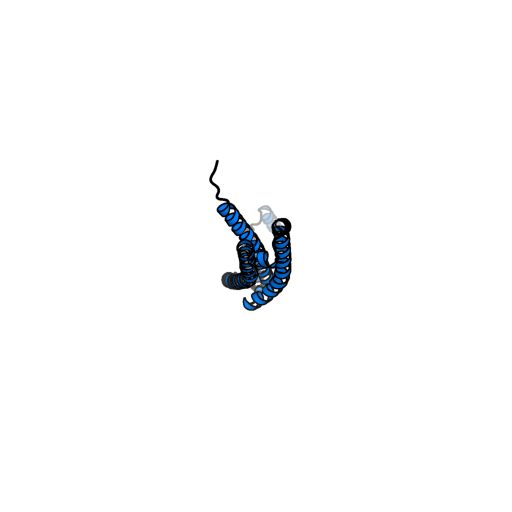 O O . GLY A 1 108 ? -6.678 1.374 3.485 1.00 89.50 108 GLY A O 1
ATOM 803 N N . SER A 1 109 ? -7.891 0.050 4.831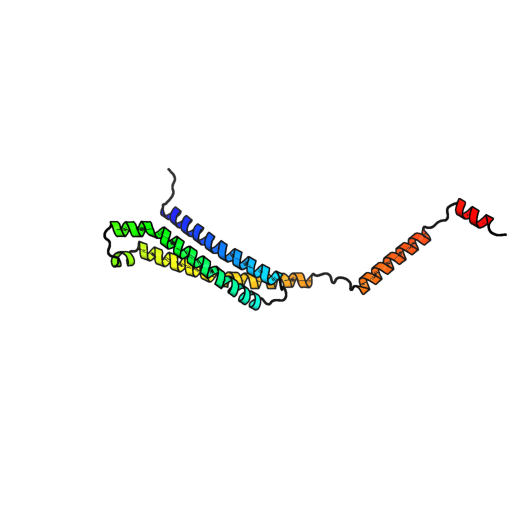 1.00 88.88 109 SER A N 1
ATOM 804 C CA . SER A 1 109 ? -7.268 -1.211 4.406 1.00 88.88 109 SER A CA 1
ATOM 805 C C . SER A 1 109 ? -7.549 -1.528 2.937 1.00 88.88 109 SER A C 1
ATOM 807 O O . SER A 1 109 ? -6.640 -1.930 2.212 1.00 88.88 109 SER A O 1
ATOM 809 N N . ILE A 1 110 ? -8.780 -1.301 2.466 1.00 92.25 110 ILE A N 1
ATOM 810 C CA . ILE A 1 110 ? -9.137 -1.463 1.048 1.00 92.25 110 ILE A CA 1
ATOM 811 C C . ILE A 1 110 ? -8.321 -0.496 0.189 1.00 92.25 110 ILE A C 1
ATOM 813 O O . ILE A 1 110 ? -7.738 -0.919 -0.809 1.00 92.25 110 ILE A O 1
ATOM 817 N N . GLY A 1 111 ? -8.240 0.779 0.585 1.00 92.31 111 GLY A N 1
ATOM 818 C CA . GLY A 1 111 ? -7.440 1.781 -0.120 1.00 92.31 111 GLY A CA 1
ATOM 819 C C . GLY A 1 111 ? -5.963 1.393 -0.200 1.00 92.31 111 GLY A C 1
ATOM 820 O O . GLY A 1 111 ? -5.355 1.471 -1.270 1.00 92.31 111 GLY A O 1
ATOM 821 N N . LEU A 1 112 ? -5.403 0.890 0.901 1.00 92.00 112 LEU A N 1
ATOM 822 C CA . LEU A 1 112 ? -4.020 0.430 0.954 1.00 92.00 112 LEU A CA 1
ATOM 823 C C . LEU A 1 112 ? -3.775 -0.781 0.045 1.00 92.00 112 LEU A C 1
ATOM 825 O O . LEU A 1 112 ? -2.849 -0.760 -0.764 1.00 92.00 112 LEU A O 1
ATOM 829 N N . VAL A 1 113 ? -4.616 -1.814 0.122 1.00 92.94 113 VAL A N 1
ATOM 830 C CA . VAL A 1 113 ? -4.485 -3.010 -0.726 1.00 92.94 113 VAL A CA 1
ATOM 831 C C . VAL A 1 113 ? -4.676 -2.655 -2.201 1.00 92.94 113 VAL A C 1
ATOM 833 O O . VAL A 1 113 ? -3.941 -3.163 -3.045 1.00 92.94 113 VAL A O 1
ATOM 836 N N . ALA A 1 114 ? -5.604 -1.750 -2.524 1.00 95.38 114 ALA A N 1
ATOM 837 C CA . ALA A 1 114 ? -5.832 -1.268 -3.885 1.00 95.38 114 ALA A CA 1
ATOM 838 C C . ALA A 1 114 ? -4.670 -0.418 -4.428 1.00 95.38 114 ALA A C 1
ATOM 840 O O . ALA A 1 114 ? -4.441 -0.394 -5.641 1.00 95.38 114 ALA A O 1
ATOM 841 N N . SER A 1 115 ? -3.900 0.245 -3.559 1.00 95.25 115 SER A N 1
ATOM 842 C CA . SER A 1 115 ? -2.761 1.076 -3.971 1.00 95.25 115 SER A CA 1
ATOM 843 C C . SER A 1 115 ? -1.661 0.280 -4.682 1.00 95.25 115 SER A C 1
ATOM 845 O O . SER A 1 115 ? -1.026 0.813 -5.597 1.00 95.25 115 SER A O 1
ATOM 847 N N . VAL A 1 116 ? -1.485 -1.003 -4.333 1.00 96.38 116 VAL A N 1
ATOM 848 C CA . VAL A 1 116 ? -0.506 -1.905 -4.958 1.00 96.38 116 VAL A CA 1
ATOM 849 C C . VAL A 1 116 ? -0.823 -2.121 -6.441 1.00 96.38 116 VAL A C 1
ATOM 851 O O . VAL A 1 116 ? -0.046 -1.654 -7.274 1.00 96.38 116 VAL A O 1
ATOM 854 N N . PRO A 1 117 ? -1.958 -2.739 -6.835 1.00 96.88 117 PRO A N 1
ATOM 855 C CA . PRO A 1 117 ? -2.259 -2.961 -8.243 1.00 96.88 117 PRO A CA 1
ATOM 856 C C . PRO A 1 117 ? -2.373 -1.661 -9.038 1.00 96.88 117 PRO A C 1
ATOM 858 O O . PRO A 1 117 ? -1.941 -1.634 -10.191 1.00 96.88 117 PRO A O 1
ATOM 861 N N . LEU A 1 118 ? -2.901 -0.584 -8.446 1.00 98.00 118 LEU A N 1
ATOM 862 C CA . LEU A 1 118 ? -2.998 0.715 -9.117 1.00 98.00 118 LEU A CA 1
ATOM 863 C C . LEU A 1 118 ? -1.612 1.277 -9.447 1.00 98.00 118 LEU A C 1
ATOM 865 O O . LEU A 1 118 ? -1.332 1.605 -10.603 1.00 98.00 118 LEU A O 1
ATOM 869 N N . THR A 1 119 ? -0.719 1.327 -8.462 1.00 97.31 119 THR A N 1
ATOM 870 C CA . THR A 1 119 ? 0.636 1.856 -8.654 1.00 97.31 119 THR A CA 1
ATOM 871 C C . THR A 1 119 ? 1.453 0.983 -9.587 1.00 97.31 119 THR A C 1
ATOM 873 O O . THR A 1 119 ? 2.090 1.502 -10.502 1.00 97.31 119 THR A O 1
ATOM 876 N N . THR A 1 120 ? 1.402 -0.340 -9.423 1.00 97.62 120 THR A N 1
ATOM 877 C CA . THR A 1 120 ? 2.129 -1.268 -10.294 1.00 97.62 120 THR A CA 1
ATOM 878 C C . THR A 1 120 ? 1.671 -1.136 -11.748 1.00 97.62 120 THR A C 1
ATOM 880 O O . THR A 1 120 ? 2.507 -1.143 -12.657 1.00 97.62 120 THR A O 1
ATOM 883 N N . ALA A 1 121 ? 0.365 -0.980 -11.995 1.00 98.06 121 ALA A N 1
ATOM 884 C CA . ALA A 1 121 ? -0.172 -0.778 -13.340 1.00 98.06 121 ALA A CA 1
ATOM 885 C C . ALA A 1 121 ? 0.298 0.550 -13.949 1.00 98.06 121 ALA A C 1
ATOM 887 O O . ALA A 1 121 ? 0.788 0.567 -15.083 1.00 98.06 121 ALA A O 1
ATOM 888 N N . LEU A 1 122 ? 0.202 1.646 -13.189 1.00 97.75 122 LEU A N 1
ATOM 889 C CA . LEU A 1 122 ? 0.644 2.971 -13.627 1.00 97.75 122 LEU A CA 1
ATOM 890 C C . LEU A 1 122 ? 2.149 2.998 -13.911 1.00 97.75 122 LEU A C 1
ATOM 892 O O . LEU A 1 122 ? 2.554 3.402 -15.001 1.00 97.75 122 LEU A O 1
ATOM 896 N N . ALA A 1 123 ? 2.972 2.503 -12.986 1.00 97.12 123 ALA A N 1
ATOM 897 C CA . ALA A 1 123 ? 4.422 2.429 -13.142 1.00 97.12 123 ALA A CA 1
ATOM 898 C C . ALA A 1 123 ? 4.817 1.600 -14.374 1.00 97.12 123 ALA A C 1
ATOM 900 O O . ALA A 1 123 ? 5.617 2.051 -15.195 1.00 97.12 123 ALA A O 1
ATOM 901 N N . SER A 1 124 ? 4.190 0.431 -14.563 1.00 97.25 124 SER A N 1
ATOM 902 C CA . SER A 1 124 ? 4.456 -0.439 -15.717 1.00 97.25 124 SER A CA 1
ATOM 903 C C . SER A 1 124 ? 4.089 0.243 -17.038 1.00 97.25 124 SER A C 1
ATOM 905 O O . SER A 1 124 ? 4.825 0.145 -18.019 1.00 97.25 124 SER A O 1
ATOM 907 N N . ALA A 1 125 ? 2.970 0.972 -17.079 1.00 95.94 125 ALA A N 1
ATOM 908 C CA . ALA A 1 125 ? 2.559 1.718 -18.266 1.00 95.94 125 ALA A CA 1
ATOM 909 C C . ALA A 1 125 ? 3.497 2.900 -18.567 1.00 95.94 125 ALA A C 1
ATOM 911 O O . ALA A 1 125 ? 3.852 3.123 -19.729 1.00 95.94 125 ALA A O 1
ATOM 912 N N . VAL A 1 126 ? 3.903 3.652 -17.541 1.00 95.31 126 VAL A N 1
ATOM 913 C CA . VAL A 1 126 ? 4.777 4.826 -17.674 1.00 95.31 126 VAL A CA 1
ATOM 914 C C . VAL A 1 126 ? 6.176 4.416 -18.133 1.00 95.31 126 VAL A C 1
ATOM 916 O O . VAL A 1 126 ? 6.680 4.969 -19.115 1.00 95.31 126 VAL A O 1
ATOM 919 N N . VAL A 1 127 ? 6.785 3.415 -17.493 1.00 94.69 127 VAL A N 1
ATOM 920 C CA . VAL A 1 127 ? 8.178 3.035 -17.769 1.00 94.69 127 VAL A CA 1
ATOM 921 C C . VAL A 1 127 ? 8.350 2.460 -19.180 1.00 94.69 127 VAL A C 1
ATOM 923 O O . VAL A 1 127 ? 9.274 2.842 -19.901 1.00 94.69 127 VAL A O 1
ATOM 926 N N . THR A 1 128 ? 7.404 1.637 -19.650 1.00 90.69 128 THR A N 1
ATOM 927 C CA . THR A 1 128 ? 7.455 1.072 -21.008 1.00 90.69 128 THR A CA 1
ATOM 928 C C . THR A 1 128 ? 7.196 2.130 -22.092 1.00 90.69 128 THR A C 1
ATOM 930 O O . THR A 1 128 ? 7.737 2.022 -23.196 1.00 90.69 128 THR A O 1
ATOM 933 N N . ARG A 1 129 ? 6.408 3.179 -21.804 1.00 84.06 129 ARG A N 1
ATOM 934 C CA . ARG A 1 129 ? 6.169 4.296 -22.740 1.00 84.06 129 ARG A CA 1
ATOM 935 C C . ARG A 1 129 ? 7.363 5.252 -22.824 1.00 84.06 129 ARG A C 1
ATOM 937 O O . ARG A 1 129 ? 7.721 5.664 -23.927 1.00 84.06 129 ARG A O 1
ATOM 944 N N . GLY A 1 130 ? 8.023 5.552 -21.702 1.00 66.31 130 GLY A N 1
ATOM 945 C CA . GLY A 1 130 ? 9.192 6.443 -21.662 1.00 66.31 130 GLY A CA 1
ATOM 946 C C . GLY A 1 130 ? 10.401 5.928 -22.460 1.00 66.31 130 GLY A C 1
ATOM 947 O O . GLY A 1 130 ? 11.128 6.709 -23.075 1.00 66.31 130 GLY A O 1
ATOM 948 N N . VAL A 1 131 ? 10.586 4.607 -22.538 1.00 56.22 131 VAL A N 1
ATOM 949 C CA . VAL A 1 131 ? 11.715 3.981 -23.261 1.00 56.22 131 VAL A CA 1
ATOM 950 C C . VAL A 1 131 ? 11.531 3.976 -24.779 1.00 56.22 131 VAL A C 1
ATOM 952 O O . VAL A 1 131 ? 12.511 3.964 -25.531 1.00 56.22 131 VAL A O 1
ATOM 955 N N . GLN A 1 132 ? 10.290 4.050 -25.269 1.00 53.09 132 GLN A N 1
ATOM 956 C CA . GLN A 1 132 ? 10.043 4.157 -26.710 1.00 53.09 132 GLN A CA 1
ATOM 957 C C . GLN A 1 132 ? 10.616 5.459 -27.292 1.00 53.09 132 GLN A C 1
ATOM 959 O O . GLN A 1 132 ? 11.104 5.461 -28.425 1.00 53.09 132 GLN A O 1
ATOM 964 N N . HIS A 1 133 ? 10.649 6.538 -26.502 1.00 50.34 133 HIS A N 1
ATOM 965 C CA . HIS A 1 133 ? 11.235 7.809 -26.924 1.00 50.34 133 HIS A CA 1
ATOM 966 C C . HIS A 1 133 ? 12.767 7.769 -27.011 1.00 50.34 133 HIS A C 1
ATOM 968 O O . HIS A 1 133 ? 13.341 8.315 -27.953 1.00 50.34 133 HIS A O 1
ATOM 974 N N . THR A 1 134 ? 13.444 7.070 -26.098 1.00 50.34 134 THR A N 1
ATOM 975 C CA . THR A 1 134 ? 14.915 6.963 -26.094 1.00 50.34 134 THR A CA 1
ATOM 976 C C . THR A 1 134 ? 15.451 5.930 -27.086 1.00 50.34 134 THR A C 1
ATOM 978 O O . THR A 1 134 ? 16.533 6.133 -27.641 1.00 50.34 134 THR A O 1
ATOM 981 N N . LYS A 1 135 ? 14.701 4.864 -27.410 1.00 48.47 135 LYS A N 1
ATOM 982 C CA . LYS A 1 135 ? 15.108 3.904 -28.461 1.00 48.47 135 LYS A CA 1
ATOM 983 C C . LYS A 1 135 ? 15.184 4.532 -29.858 1.00 48.47 135 LYS A C 1
ATOM 985 O O . LYS A 1 135 ? 16.033 4.119 -30.645 1.00 48.47 135 LYS A O 1
ATOM 990 N N . ARG A 1 136 ? 14.364 5.547 -30.161 1.00 53.84 136 ARG A N 1
ATOM 991 C CA . ARG A 1 136 ? 14.457 6.312 -31.422 1.00 53.84 136 ARG A CA 1
ATOM 992 C C . ARG A 1 136 ? 15.671 7.246 -31.484 1.00 53.84 136 ARG A C 1
ATOM 994 O O . ARG A 1 136 ? 16.090 7.596 -32.580 1.00 53.84 136 ARG A O 1
ATOM 1001 N N . ALA A 1 137 ? 16.244 7.611 -30.337 1.00 56.84 137 ALA A N 1
ATOM 1002 C CA . ALA A 1 137 ? 17.296 8.619 -30.224 1.00 56.84 137 ALA A CA 1
ATOM 1003 C C . ALA A 1 137 ? 18.687 8.055 -29.890 1.00 56.84 137 ALA A C 1
ATOM 1005 O O . ALA A 1 137 ? 19.603 8.838 -29.652 1.00 56.84 137 ALA A O 1
ATOM 1006 N N . ARG A 1 138 ? 18.899 6.728 -29.872 1.00 57.62 138 ARG A N 1
ATOM 1007 C CA . ARG A 1 138 ? 20.268 6.194 -29.777 1.00 57.62 138 ARG A CA 1
ATOM 1008 C C . ARG A 1 138 ? 21.003 6.525 -31.081 1.00 57.62 138 ARG A C 1
ATOM 1010 O O . ARG A 1 138 ? 20.612 5.989 -32.122 1.00 57.62 138 ARG A O 1
ATOM 1017 N N . PRO A 1 139 ? 22.070 7.350 -31.060 1.00 61.72 139 PRO A N 1
ATOM 1018 C CA . PRO A 1 139 ? 22.932 7.481 -32.222 1.00 61.72 139 PRO A CA 1
ATOM 1019 C C . PRO A 1 139 ? 23.425 6.074 -32.542 1.00 61.72 139 PRO A C 1
ATOM 1021 O O . PRO A 1 139 ? 23.954 5.394 -31.659 1.00 61.72 139 PRO A O 1
ATOM 1024 N N . ARG A 1 140 ? 23.207 5.596 -33.771 1.00 69.94 140 ARG A N 1
ATOM 1025 C CA . ARG A 1 140 ? 23.832 4.348 -34.213 1.00 69.94 140 ARG A CA 1
ATOM 1026 C C . ARG A 1 140 ? 25.335 4.545 -34.046 1.00 69.94 140 ARG A C 1
ATOM 1028 O O . ARG A 1 140 ? 25.930 5.331 -34.783 1.00 69.94 140 ARG A O 1
ATOM 1035 N N . LEU A 1 141 ? 25.930 3.882 -33.053 1.00 72.62 141 LEU A N 1
ATOM 1036 C CA . LEU A 1 141 ? 27.379 3.831 -32.943 1.00 72.62 141 LEU A CA 1
ATOM 1037 C C . LEU A 1 141 ? 27.898 3.293 -34.283 1.00 72.62 141 LEU A C 1
ATOM 1039 O O . LEU A 1 141 ? 27.320 2.330 -34.803 1.00 72.62 141 LEU A O 1
ATOM 1043 N N . PRO A 1 142 ? 28.919 3.927 -34.885 1.00 69.88 142 PRO A N 1
ATOM 1044 C CA . PRO A 1 142 ? 29.524 3.401 -36.096 1.00 69.88 142 PRO A CA 1
ATOM 1045 C C . PRO A 1 142 ? 29.884 1.936 -35.862 1.00 69.88 142 PRO A C 1
ATOM 1047 O O . PRO A 1 142 ? 30.393 1.591 -34.794 1.00 69.88 142 PRO A O 1
ATOM 1050 N N . SER A 1 143 ? 29.616 1.075 -36.843 1.00 81.56 143 SER A N 1
ATOM 1051 C CA . SER A 1 143 ? 30.069 -0.311 -36.759 1.00 81.56 143 SER A CA 1
ATOM 1052 C C . SER A 1 143 ? 31.585 -0.335 -36.496 1.00 81.56 143 SER A C 1
ATOM 1054 O O . SER A 1 143 ? 32.289 0.572 -36.951 1.00 81.56 143 SER A O 1
ATOM 1056 N N . PRO A 1 144 ? 32.124 -1.350 -35.796 1.00 79.25 144 PRO A N 1
ATOM 1057 C CA . PRO A 1 144 ? 33.562 -1.440 -35.524 1.00 79.25 144 PRO A CA 1
ATOM 1058 C C . PRO A 1 144 ? 34.427 -1.277 -36.785 1.00 79.25 144 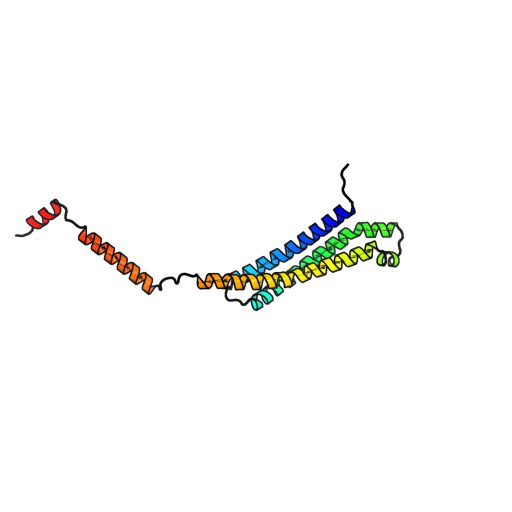PRO A C 1
ATOM 1060 O O . PRO A 1 144 ? 35.473 -0.634 -36.744 1.00 79.25 144 PRO A O 1
ATOM 1063 N N . ARG A 1 145 ? 33.930 -1.762 -37.934 1.00 81.94 145 ARG A N 1
ATOM 1064 C CA . ARG A 1 145 ? 34.540 -1.550 -39.256 1.00 81.94 145 ARG A CA 1
ATOM 1065 C C . ARG A 1 145 ? 34.554 -0.073 -39.666 1.00 81.94 145 ARG A C 1
ATOM 1067 O O . ARG A 1 145 ? 35.616 0.463 -39.958 1.00 81.94 145 ARG A O 1
ATOM 1074 N N . ALA A 1 146 ? 33.412 0.613 -39.594 1.00 82.19 146 ALA A N 1
ATOM 1075 C CA . ALA A 1 146 ? 33.312 2.034 -39.931 1.00 82.19 146 ALA A CA 1
ATOM 1076 C C . ALA A 1 146 ? 34.125 2.938 -38.981 1.00 82.19 146 ALA A C 1
ATOM 1078 O O . ALA A 1 146 ? 34.628 3.987 -39.391 1.00 82.19 146 ALA A O 1
ATOM 1079 N N . ALA A 1 147 ? 34.268 2.554 -37.709 1.00 84.56 147 ALA A N 1
ATOM 1080 C CA . ALA A 1 147 ? 35.139 3.245 -36.760 1.00 84.56 147 ALA A CA 1
ATOM 1081 C C . ALA A 1 147 ? 36.625 3.073 -37.127 1.00 84.56 147 ALA A C 1
ATOM 1083 O O . ALA A 1 147 ? 37.369 4.058 -37.134 1.00 84.56 147 ALA A O 1
ATOM 1084 N N . GLY A 1 148 ? 37.029 1.852 -37.497 1.00 83.88 148 GLY A N 1
ATOM 1085 C CA . GLY A 1 148 ? 38.382 1.541 -37.963 1.00 83.88 148 GLY A CA 1
ATOM 1086 C C . GLY A 1 148 ? 38.761 2.300 -39.236 1.00 83.88 148 GLY A C 1
ATOM 1087 O O . GLY A 1 148 ? 39.812 2.936 -39.281 1.00 83.88 148 GLY A O 1
ATOM 1088 N N . GLU A 1 149 ? 37.873 2.335 -40.230 1.00 90.06 149 GLU A N 1
ATOM 1089 C CA . GLU A 1 149 ? 38.082 3.079 -41.481 1.00 90.06 149 GLU A CA 1
ATOM 1090 C C . GLU A 1 149 ? 38.255 4.584 -41.234 1.00 90.06 149 GLU A C 1
ATOM 1092 O O . GLU A 1 149 ? 39.165 5.218 -41.770 1.00 90.06 149 GLU A O 1
ATOM 1097 N N . ARG A 1 150 ? 37.433 5.172 -40.356 1.00 87.44 150 ARG A N 1
ATOM 1098 C CA . ARG A 1 150 ? 37.547 6.595 -39.994 1.00 87.44 150 ARG A CA 1
ATOM 1099 C C . ARG A 1 150 ? 38.845 6.908 -39.258 1.00 87.44 150 ARG A C 1
ATOM 1101 O O . ARG A 1 150 ? 39.421 7.976 -39.477 1.00 87.44 150 ARG A O 1
ATOM 1108 N N . LEU A 1 151 ? 39.300 6.008 -38.389 1.00 90.06 151 LEU A N 1
ATOM 1109 C CA . LEU A 1 151 ? 40.578 6.160 -37.700 1.00 90.06 151 LEU A CA 1
ATOM 1110 C C . LEU A 1 151 ? 41.745 6.063 -38.689 1.00 90.06 151 LEU A C 1
ATOM 1112 O O . LEU A 1 151 ? 42.611 6.937 -38.682 1.00 90.06 151 LEU A O 1
ATOM 1116 N N . ALA A 1 152 ? 41.723 5.079 -39.590 1.00 89.44 152 ALA A N 1
ATOM 1117 C CA . ALA A 1 152 ? 42.730 4.920 -40.637 1.00 89.44 152 ALA A CA 1
ATOM 1118 C C . ALA A 1 152 ? 42.818 6.167 -41.532 1.00 89.44 152 ALA A C 1
ATOM 1120 O O . ALA A 1 152 ? 43.907 6.703 -41.744 1.00 89.44 152 ALA A O 1
ATOM 1121 N N . LEU A 1 153 ? 41.674 6.710 -41.961 1.00 91.56 153 LEU A N 1
ATOM 1122 C CA . LEU A 1 153 ? 41.613 7.949 -42.744 1.00 91.56 153 LEU A CA 1
ATOM 1123 C C . LEU A 1 153 ? 42.173 9.157 -41.977 1.00 91.56 153 LEU A C 1
ATOM 1125 O O . LEU A 1 153 ? 42.859 10.001 -42.559 1.00 91.56 153 LEU A O 1
ATOM 1129 N N . ARG A 1 154 ? 41.915 9.258 -40.666 1.00 91.00 154 ARG A N 1
ATOM 1130 C CA . ARG A 1 154 ? 42.474 10.328 -39.819 1.00 91.00 154 ARG A CA 1
ATOM 1131 C C . ARG A 1 154 ? 43.990 10.216 -39.685 1.00 91.00 154 ARG A C 1
ATOM 1133 O O . ARG A 1 154 ? 44.675 11.233 -39.793 1.00 91.00 154 ARG A O 1
ATOM 1140 N N . LEU A 1 155 ? 44.511 9.007 -39.489 1.00 91.94 155 LEU A N 1
ATOM 1141 C CA . LEU A 1 155 ? 45.950 8.761 -39.392 1.00 91.94 155 LEU A CA 1
ATOM 1142 C C . LEU A 1 155 ? 46.654 9.040 -40.723 1.00 91.94 155 LEU A C 1
ATOM 1144 O O . LEU A 1 155 ? 47.658 9.747 -40.731 1.00 91.94 155 LEU A O 1
ATOM 1148 N N . GLN A 1 156 ? 46.082 8.603 -41.848 1.00 92.12 156 GLN A N 1
ATOM 1149 C CA . GLN A 1 156 ? 46.612 8.906 -43.181 1.00 92.12 156 GLN A CA 1
ATOM 1150 C C . GLN A 1 156 ? 46.643 10.411 -43.466 1.00 92.12 156 GLN A C 1
ATOM 1152 O O . GLN A 1 156 ? 47.649 10.926 -43.952 1.00 92.12 156 GLN A O 1
ATOM 1157 N N . ARG A 1 157 ? 45.576 11.146 -43.125 1.00 91.00 157 ARG A N 1
ATOM 1158 C CA . ARG A 1 157 ? 45.552 12.613 -43.266 1.00 91.00 157 ARG A CA 1
ATOM 1159 C C . ARG A 1 157 ? 46.613 13.291 -42.402 1.00 91.00 157 ARG A C 1
ATOM 1161 O O . ARG A 1 157 ? 47.238 14.249 -42.849 1.00 91.00 157 ARG A O 1
ATOM 1168 N N . ARG A 1 158 ? 46.825 12.798 -41.180 1.00 89.50 158 ARG A N 1
ATOM 1169 C CA . ARG A 1 158 ? 47.834 13.337 -40.258 1.00 89.50 158 ARG A CA 1
ATOM 1170 C C . ARG A 1 158 ? 49.258 13.042 -40.736 1.00 89.50 158 ARG A C 1
ATOM 1172 O O . ARG A 1 158 ? 50.107 13.920 -40.643 1.00 89.50 158 ARG A O 1
ATOM 1179 N N . ALA A 1 159 ? 49.496 11.852 -41.285 1.00 85.62 159 ALA A N 1
ATOM 1180 C CA . ALA A 1 159 ? 50.773 11.471 -41.882 1.00 85.62 159 ALA A CA 1
ATOM 1181 C C . ALA A 1 159 ? 51.090 12.305 -43.133 1.00 85.62 159 ALA A C 1
ATOM 1183 O O . ALA A 1 159 ? 52.198 12.817 -43.249 1.00 85.62 159 ALA A O 1
ATOM 1184 N N . ARG A 1 160 ? 50.104 12.517 -44.020 1.00 86.88 160 ARG A N 1
ATOM 1185 C CA . ARG A 1 160 ? 50.252 13.403 -45.189 1.00 86.88 160 ARG A CA 1
ATOM 1186 C C . ARG A 1 160 ? 50.599 14.832 -44.776 1.00 86.88 160 ARG A C 1
ATOM 1188 O O . ARG A 1 160 ? 51.606 15.349 -45.231 1.00 86.88 160 ARG A O 1
ATOM 1195 N N . ARG A 1 161 ? 49.859 15.410 -43.821 1.00 86.94 161 ARG A N 1
ATOM 1196 C CA . ARG A 1 161 ? 50.175 16.745 -43.282 1.00 86.94 161 ARG A CA 1
ATOM 1197 C C . ARG A 1 161 ? 51.590 16.837 -42.716 1.00 86.94 161 ARG A C 1
ATOM 1199 O O . ARG A 1 161 ? 52.291 17.779 -43.042 1.00 86.94 161 ARG A O 1
ATOM 1206 N N . ARG A 1 162 ? 52.027 15.854 -41.920 1.00 81.69 162 ARG A N 1
ATOM 1207 C CA . ARG A 1 162 ? 53.400 15.831 -41.386 1.00 81.69 162 ARG A CA 1
ATOM 1208 C C . ARG A 1 162 ? 54.460 15.737 -42.479 1.00 81.69 162 ARG A C 1
ATOM 1210 O O . ARG A 1 162 ? 55.528 16.303 -42.308 1.00 81.69 162 ARG A O 1
ATOM 1217 N N . ARG A 1 163 ? 54.184 15.020 -43.570 1.00 77.75 163 ARG A N 1
ATOM 1218 C CA . ARG A 1 163 ? 55.096 14.912 -44.714 1.00 77.75 163 ARG A CA 1
ATOM 1219 C C . ARG A 1 163 ? 55.190 16.223 -45.492 1.00 77.75 163 ARG A C 1
ATOM 1221 O O . ARG A 1 163 ? 56.280 16.584 -45.905 1.00 77.75 163 ARG A O 1
ATOM 1228 N N . ASP A 1 164 ? 54.072 16.924 -45.652 1.00 79.94 164 ASP A N 1
ATOM 1229 C CA . ASP A 1 164 ? 54.030 18.223 -46.334 1.00 79.94 164 ASP A CA 1
ATOM 1230 C C . ASP A 1 164 ? 54.638 19.347 -45.467 1.00 79.94 164 ASP A C 1
ATOM 1232 O O . ASP A 1 164 ? 55.183 20.319 -45.983 1.00 79.94 164 ASP A O 1
ATOM 1236 N N . GLU A 1 165 ? 54.561 19.208 -44.141 1.00 80.00 165 GLU A N 1
ATOM 1237 C CA . GLU A 1 165 ? 55.140 20.128 -43.153 1.00 80.00 165 GLU A CA 1
ATOM 1238 C C . GLU A 1 165 ? 56.627 19.844 -42.877 1.00 80.00 165 GLU A C 1
ATOM 1240 O O . GLU A 1 165 ? 57.351 20.720 -42.401 1.00 80.00 165 GLU A O 1
ATOM 1245 N N . TRP A 1 166 ? 57.108 18.640 -43.205 1.00 73.56 166 TRP A N 1
ATOM 1246 C CA . TRP A 1 166 ? 58.514 18.281 -43.069 1.00 73.56 166 TRP A CA 1
ATOM 1247 C C . TRP A 1 166 ? 59.355 19.076 -44.071 1.00 73.56 166 TRP A C 1
ATOM 1249 O O . TRP A 1 166 ? 59.317 18.853 -45.281 1.00 73.56 166 TRP A O 1
ATOM 1259 N N . ARG A 1 167 ? 60.138 20.015 -43.542 1.00 72.12 167 ARG A N 1
ATOM 1260 C CA . ARG A 1 167 ? 61.220 20.690 -44.253 1.00 72.12 167 ARG A CA 1
ATOM 1261 C C . ARG A 1 167 ? 62.531 20.302 -43.575 1.00 72.12 167 ARG A C 1
ATOM 1263 O O . ARG A 1 167 ? 62.641 20.546 -42.373 1.00 72.12 167 ARG A O 1
ATOM 1270 N N . PRO A 1 168 ? 63.511 19.736 -44.301 1.00 66.81 168 PRO A N 1
ATOM 1271 C CA . PRO A 1 168 ? 64.799 19.405 -43.709 1.00 66.81 168 PRO A CA 1
ATOM 1272 C C . PRO A 1 168 ? 65.453 20.671 -43.154 1.00 66.81 168 PRO A C 1
ATOM 1274 O O . PRO A 1 168 ? 65.365 21.760 -43.748 1.00 66.81 168 PRO A O 1
ATOM 1277 N N . SER A 1 169 ? 66.078 20.536 -41.990 1.00 71.00 169 SER A N 1
ATOM 1278 C CA . SER A 1 169 ? 66.841 21.620 -41.379 1.00 71.00 169 SER A CA 1
ATOM 1279 C C . SER A 1 169 ? 68.069 21.952 -42.242 1.00 71.00 169 SER A C 1
ATOM 1281 O O . SER A 1 169 ? 68.485 21.159 -43.085 1.00 71.00 169 SER A O 1
ATOM 1283 N N . ARG A 1 170 ? 68.628 23.163 -42.107 1.00 67.69 170 ARG A N 1
ATOM 1284 C CA . ARG A 1 170 ? 69.718 23.632 -42.989 1.00 67.69 170 ARG A CA 1
ATOM 1285 C C . ARG A 1 170 ? 70.938 22.696 -42.951 1.00 67.69 170 ARG A C 1
ATOM 1287 O O . ARG A 1 170 ? 71.453 22.380 -44.011 1.00 67.69 170 ARG A O 1
ATOM 1294 N N . GLY A 1 171 ? 71.283 22.178 -41.769 1.00 64.50 171 GLY A N 1
ATOM 1295 C CA . GLY A 1 171 ? 72.386 21.227 -41.592 1.00 64.50 171 GLY A CA 1
ATOM 1296 C C . GLY A 1 171 ? 72.103 19.814 -42.114 1.00 64.50 171 GLY A C 1
ATOM 1297 O O . GLY A 1 171 ? 73.027 19.125 -42.521 1.00 64.50 171 GLY A O 1
ATOM 1298 N N . GLU A 1 172 ? 70.839 19.378 -42.179 1.00 65.12 172 GLU A N 1
ATOM 1299 C CA . GLU A 1 172 ? 70.505 18.101 -42.830 1.00 65.12 172 GLU A CA 1
ATOM 1300 C C . GLU A 1 172 ? 70.659 18.188 -44.349 1.00 65.12 172 GLU A C 1
ATOM 1302 O O . GLU A 1 172 ? 71.038 17.202 -44.961 1.00 65.12 172 GLU A O 1
ATOM 1307 N N . ARG A 1 173 ? 70.396 19.349 -44.969 1.00 65.88 173 ARG A N 1
ATOM 1308 C CA . ARG A 1 173 ? 70.621 19.527 -46.416 1.00 65.88 173 ARG A CA 1
ATOM 1309 C C . ARG A 1 173 ? 72.106 19.470 -46.777 1.00 65.88 173 ARG A C 1
ATOM 1311 O O . ARG A 1 173 ? 72.455 18.801 -47.734 1.00 65.88 173 ARG A O 1
ATOM 1318 N N . GLU A 1 174 ? 72.951 20.111 -45.974 1.00 65.12 174 GLU A N 1
ATOM 1319 C CA . GLU A 1 174 ? 74.408 20.139 -46.177 1.00 65.12 174 GLU A CA 1
ATOM 1320 C C . GLU A 1 174 ? 75.032 18.737 -46.027 1.00 65.12 174 GLU A C 1
ATOM 1322 O O . GLU A 1 174 ? 75.881 18.354 -46.823 1.00 65.12 174 GLU A O 1
ATOM 1327 N N . PHE A 1 175 ? 74.534 17.920 -45.091 1.00 68.62 175 PHE A N 1
ATOM 1328 C CA . PHE A 1 175 ? 74.984 16.533 -44.906 1.00 68.62 175 PHE A CA 1
ATOM 1329 C C . PHE A 1 175 ? 74.696 15.614 -46.112 1.00 68.62 175 PHE A C 1
ATOM 1331 O O . PHE A 1 175 ? 75.502 14.739 -46.433 1.00 68.62 175 PHE A O 1
ATOM 1338 N N . TRP A 1 176 ? 73.550 15.789 -46.781 1.00 63.88 176 TRP A N 1
ATOM 1339 C CA . TRP A 1 176 ? 73.204 14.995 -47.969 1.00 63.88 176 TRP A CA 1
ATOM 1340 C C . TRP A 1 176 ? 73.942 15.463 -49.230 1.00 63.88 176 TRP A C 1
ATOM 1342 O O . TRP A 1 176 ? 74.245 14.627 -50.073 1.00 63.88 176 TRP A O 1
ATOM 1352 N N . ASP A 1 177 ? 74.284 16.750 -49.333 1.00 67.44 177 ASP A N 1
ATOM 1353 C CA . ASP A 1 177 ? 75.064 17.287 -50.460 1.00 67.44 177 ASP A CA 1
ATOM 1354 C C . ASP A 1 177 ? 76.563 16.906 -50.376 1.00 67.44 177 ASP A C 1
ATOM 1356 O O . ASP A 1 177 ? 77.213 16.751 -51.404 1.00 67.44 177 ASP A O 1
ATOM 1360 N N . GLU A 1 178 ? 77.127 16.707 -49.174 1.00 62.75 178 GLU A N 1
ATOM 1361 C CA . GLU A 1 178 ? 78.532 16.280 -48.984 1.00 62.75 178 GLU A CA 1
ATOM 1362 C C . GLU A 1 178 ? 78.771 14.770 -49.190 1.00 62.75 178 GLU A C 1
ATOM 1364 O O . GLU A 1 178 ? 79.919 14.324 -49.216 1.00 62.75 178 GLU A O 1
ATOM 1369 N N . SER A 1 179 ? 77.708 13.967 -49.308 1.00 60.56 179 SER A N 1
ATOM 1370 C CA . SER A 1 179 ? 77.790 12.500 -49.398 1.00 60.56 179 SER A CA 1
ATOM 1371 C C . SER A 1 179 ? 77.557 11.924 -50.804 1.00 60.56 179 SER A C 1
ATOM 1373 O O . SER A 1 179 ? 77.588 10.700 -50.963 1.00 60.56 179 SER A O 1
ATOM 1375 N N . GLU A 1 180 ? 77.401 12.770 -51.830 1.00 59.72 180 GLU A N 1
ATOM 1376 C CA . GLU A 1 180 ? 77.480 12.356 -53.238 1.00 59.72 180 GLU A CA 1
ATOM 1377 C C . GLU A 1 180 ? 78.932 12.478 -53.762 1.00 59.72 180 GLU A C 1
ATOM 1379 O O . GLU A 1 180 ? 79.522 13.554 -53.650 1.00 59.72 180 GLU A O 1
ATOM 1384 N N . PRO A 1 181 ? 79.542 11.393 -54.284 1.00 61.84 181 PRO A N 1
ATOM 13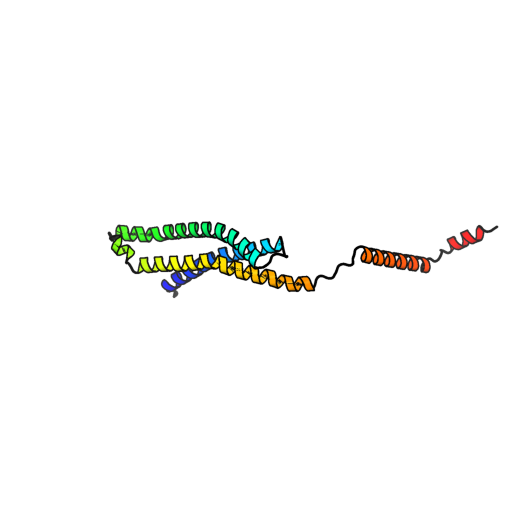85 C CA . PRO A 1 181 ? 80.910 11.398 -54.812 1.00 61.84 181 PRO A CA 1
ATOM 1386 C C . PRO A 1 181 ? 81.056 12.060 -56.190 1.00 61.84 181 PRO A C 1
ATOM 1388 O O . PRO A 1 181 ? 80.106 11.986 -57.004 1.00 61.84 181 PRO A O 1
#

Radius of gyration: 36.53 Å; chains: 1; bounding box: 104×42×88 Å

Secondary structure (DSSP, 8-state):
-----HHHHHHHHHHHHHHHHHHHHHHHHHHHHHHHHHH-TT--HHHHHHHHHHHHHHHHHHHHHHHHHHHHHHHHHHHHHHHHTT--HHHHHTSHHHHHHHHHHHHHHHHHHHHHHHHHHHHHHHHHHHHHHHHTT---PPPHHHHHHHHHHHHHHHHHHHHHH----HHHHHHHHTT--

Sequence (181 aa):
MAGWSLSGVVLAGVVIGSLGALNDVTVTQASSVWELHAVNPALRAVDLYRSGMRIGRDHIASTVYTLVFAYAGASLPLLILFTLADRRVGDILTSEVVAEEIVRTLVGSIGLVASVPLTTALASAVVTRGVQHTKRARPRLPSPRAAGERLALRLQRRARRRRDEWRPSRGEREFWDESEP